Protein AF-A0AAD5CRM9-F1 (afdb_monomer_lite)

Secondary structure (DSSP, 8-state):
-----PPPHHHHHHHHHHHHHHHHHHHHHHHHHHHHHHGGG-S-HHHHHHHHHHHHHHHHHHHHHHHHTTTSS---HHHHHHHHHHHHHHHHHHHHHHHHHHT---

Sequence (106 aa):
MSKTKQITKWEAAVLKDCIEDIKDSMDEIKSTIKEISNIPKSKDKRFAISNAQTWTSAAITDENSCLDGFSDRKISPAIKQKIRNSIVNLARVSSNALYLINHLSV

InterPro domains:
  IPR006501 Pectinesterase inhibitor domain [PF04043] (8-100)
  IPR006501 Pectinesterase inhibitor domain [SM00856] (3-100)
  IPR006501 Pectinesterase inhibitor domain [TIGR01614] (5-104)
  IPR035513 Invertase/pectin methylesterase inhibitor domain superfamily [G3DSA:1.20.140.40] (1-105)
  IPR035513 Invertase/pectin methylesterase inhibitor domain superfamily [SSF101148] (6-104)
  IPR051955 Pectinesterase Inhibitor [PTHR31080] (5-100)

Foldseek 3Di:
DDPPDDQDPLNVVLVVLLVVLQVLLVVLCVLLVVLVVCLVVDPDNVVSLVSSLVSLVSSLVSLVVSLVSPVPDDDDPVSSVVSVVVSVVVSVVSVVSSVVSVPDDD

Structure (mmCIF, N/CA/C/O backbone):
data_AF-A0AAD5CRM9-F1
#
_entry.id   AF-A0AAD5CRM9-F1
#
loop_
_atom_site.group_PDB
_atom_site.id
_atom_site.type_symbol
_atom_site.label_atom_id
_atom_site.label_alt_id
_atom_site.label_comp_id
_atom_site.label_asym_id
_atom_site.label_entity_id
_atom_site.label_seq_id
_atom_site.pdbx_PDB_ins_code
_atom_site.Cartn_x
_atom_site.Cartn_y
_atom_site.Cartn_z
_atom_site.occupancy
_atom_site.B_iso_or_equiv
_atom_site.auth_seq_id
_atom_site.auth_comp_id
_atom_site.auth_asym_id
_atom_site.auth_atom_id
_atom_site.pdbx_PDB_model_num
ATOM 1 N N . MET A 1 1 ? -32.026 17.331 18.725 1.00 33.50 1 MET A N 1
ATOM 2 C CA . MET A 1 1 ? -30.589 17.677 18.796 1.00 33.50 1 MET A CA 1
ATOM 3 C C . MET A 1 1 ? -29.784 16.390 18.710 1.00 33.50 1 MET A C 1
ATOM 5 O O . MET A 1 1 ? -29.868 15.575 19.620 1.00 33.50 1 MET A O 1
ATOM 9 N N . SER A 1 2 ? -29.112 16.145 17.582 1.00 44.72 2 SER A N 1
ATOM 10 C CA . SER A 1 2 ? -28.302 14.935 17.399 1.00 44.72 2 SER A CA 1
ATOM 11 C C . SER A 1 2 ? -27.086 15.020 18.321 1.00 44.72 2 SER A C 1
ATOM 13 O O . SER A 1 2 ? -26.292 15.949 18.200 1.00 44.72 2 SER A O 1
ATOM 15 N N . LYS A 1 3 ? -26.976 14.107 19.292 1.00 48.91 3 LYS A N 1
ATOM 16 C CA . LYS A 1 3 ? -25.800 14.019 20.163 1.00 48.91 3 LYS A CA 1
ATOM 17 C C . LYS A 1 3 ? -24.612 13.605 19.298 1.00 48.91 3 LYS A C 1
ATOM 19 O O . LYS A 1 3 ? -24.583 1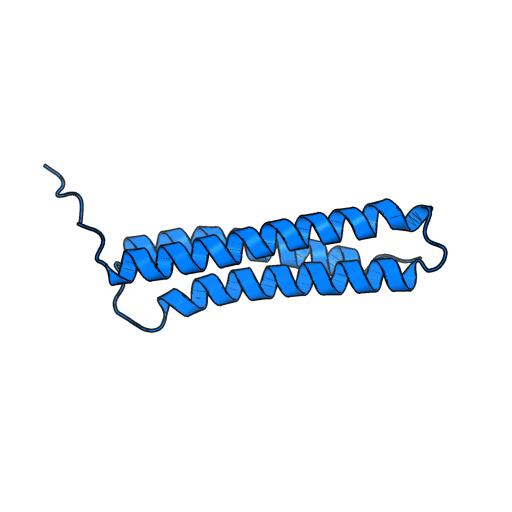2.476 18.809 1.00 48.91 3 LYS A O 1
ATOM 24 N N . THR A 1 4 ? -23.638 14.493 19.118 1.00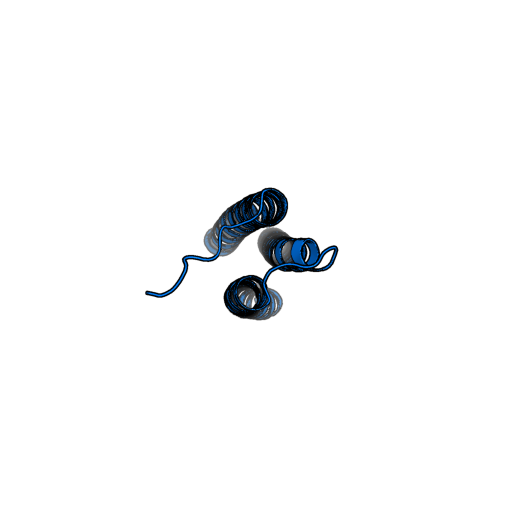 59.59 4 THR A N 1
ATOM 25 C CA . THR A 1 4 ? -22.338 14.139 18.542 1.00 59.59 4 THR A CA 1
ATOM 26 C C . THR A 1 4 ? -21.752 13.026 19.403 1.00 59.59 4 THR A C 1
ATOM 28 O O . THR A 1 4 ? -21.453 13.231 20.579 1.00 59.59 4 THR A O 1
ATOM 31 N N . LYS A 1 5 ? -21.692 11.809 18.860 1.00 65.12 5 LYS A N 1
ATOM 32 C CA . LYS A 1 5 ? -21.188 10.643 19.584 1.00 65.12 5 LYS A CA 1
ATOM 33 C C . LYS A 1 5 ? -19.700 10.883 19.840 1.00 65.12 5 LYS A C 1
ATOM 35 O O . LYS A 1 5 ? -18.937 11.040 18.891 1.00 65.12 5 LYS A O 1
ATOM 40 N N . GLN A 1 6 ? -19.323 10.999 21.107 1.00 75.94 6 GLN A N 1
ATOM 41 C CA . GLN A 1 6 ? -17.956 11.314 21.507 1.00 75.94 6 GLN A CA 1
ATOM 42 C C . GLN A 1 6 ? -17.044 10.143 21.114 1.00 75.94 6 GLN A C 1
ATOM 44 O O . GLN A 1 6 ? -17.316 9.006 21.496 1.00 75.94 6 GLN A O 1
ATOM 49 N N . ILE A 1 7 ? -16.012 10.418 20.310 1.00 83.19 7 ILE A N 1
ATOM 50 C CA . ILE A 1 7 ? -14.999 9.429 19.920 1.00 83.19 7 ILE A CA 1
ATOM 51 C C . ILE A 1 7 ? -14.239 9.014 21.182 1.00 83.19 7 ILE A C 1
ATOM 53 O O . ILE A 1 7 ? -13.797 9.863 21.959 1.00 83.19 7 ILE A O 1
ATOM 57 N N . THR A 1 8 ? -14.103 7.712 21.409 1.00 87.81 8 THR A N 1
ATOM 58 C CA . THR A 1 8 ? -13.335 7.190 22.547 1.00 87.81 8 THR A CA 1
ATOM 59 C C . THR A 1 8 ? -11.828 7.348 22.320 1.00 87.81 8 THR A C 1
ATOM 61 O O . THR A 1 8 ? -11.360 7.407 21.185 1.00 87.81 8 THR A O 1
ATOM 64 N N . LYS A 1 9 ? -11.026 7.338 23.396 1.00 89.62 9 LYS A N 1
ATOM 65 C CA . LYS A 1 9 ? -9.551 7.350 23.289 1.00 89.62 9 LYS A CA 1
ATOM 66 C C . LYS A 1 9 ? -9.021 6.206 22.411 1.00 89.62 9 LYS A C 1
ATOM 68 O O . LYS A 1 9 ? -8.054 6.394 21.686 1.00 89.62 9 LYS A O 1
ATOM 73 N N . TRP A 1 10 ? -9.665 5.039 22.473 1.00 86.25 10 TRP A N 1
ATOM 74 C CA . TRP A 1 10 ? -9.313 3.886 21.645 1.00 86.25 10 TRP A CA 1
ATOM 75 C C . TRP A 1 10 ? -9.644 4.112 20.168 1.00 86.25 10 TRP A C 1
ATOM 77 O O . TRP A 1 10 ? -8.787 3.912 19.320 1.00 86.25 10 TRP A O 1
ATOM 87 N N . GLU A 1 11 ? -10.856 4.582 19.858 1.00 87.81 11 GLU A N 1
ATOM 88 C CA . GLU A 1 11 ? -11.235 4.903 18.476 1.00 87.81 11 GLU A CA 1
ATOM 89 C C . GLU A 1 11 ? -10.314 5.966 17.868 1.00 87.81 11 GLU A C 1
ATOM 91 O O . GLU A 1 11 ? -9.965 5.861 16.699 1.00 87.81 11 GLU A O 1
ATOM 96 N N . ALA A 1 12 ? -9.887 6.956 18.658 1.00 90.31 12 ALA A N 1
ATOM 97 C CA . ALA A 1 12 ? -8.924 7.961 18.219 1.00 90.31 12 ALA A CA 1
ATOM 98 C C . ALA A 1 12 ? -7.528 7.374 17.946 1.00 90.31 12 ALA A C 1
ATOM 100 O O . ALA A 1 12 ? -6.886 7.799 16.991 1.00 90.31 12 ALA A O 1
ATOM 101 N N . ALA A 1 13 ? -7.068 6.4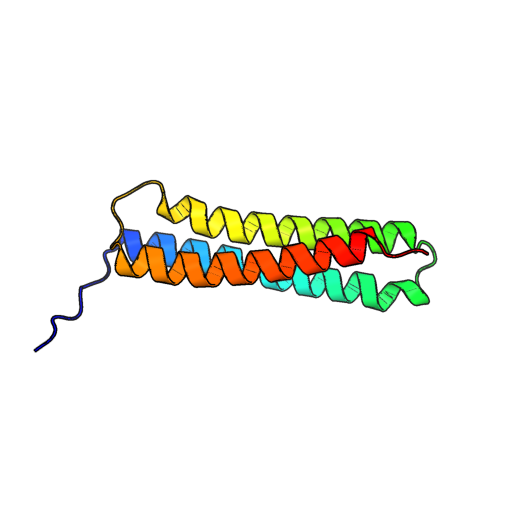13 18.755 1.00 91.44 13 ALA A N 1
ATOM 102 C CA . ALA A 1 13 ? -5.785 5.741 18.547 1.00 91.44 13 ALA A CA 1
ATOM 103 C C . ALA A 1 13 ? -5.793 4.907 17.258 1.00 91.44 13 ALA A C 1
ATOM 105 O O . ALA A 1 13 ? -4.985 5.162 16.380 1.00 91.44 13 ALA A O 1
ATOM 106 N N . VAL A 1 14 ? -6.789 4.034 17.076 1.00 91.25 14 VAL A N 1
ATOM 107 C CA . VAL A 1 14 ? -6.907 3.215 15.855 1.00 91.25 14 VAL A CA 1
ATOM 108 C C . VAL A 1 14 ? -7.075 4.085 14.601 1.00 91.25 14 VAL A C 1
ATOM 110 O O . VAL A 1 14 ? -6.527 3.786 13.546 1.00 91.25 14 VAL A O 1
ATOM 113 N N . LEU A 1 15 ? -7.810 5.200 14.702 1.00 92.44 15 LEU A N 1
ATOM 114 C CA . LEU A 1 15 ? -7.895 6.183 13.617 1.00 92.44 15 LEU A CA 1
ATOM 115 C C . LEU A 1 15 ? -6.540 6.810 13.286 1.00 92.44 15 LEU A C 1
ATOM 117 O O . LEU A 1 15 ? -6.267 7.054 12.115 1.00 92.44 15 LEU A O 1
ATOM 121 N N . LYS A 1 16 ? -5.724 7.111 14.300 1.00 94.75 16 LYS A N 1
ATOM 122 C CA . LYS A 1 16 ? -4.386 7.673 14.114 1.00 94.75 16 LYS A CA 1
ATOM 123 C C . LYS A 1 16 ? -3.470 6.668 13.420 1.00 94.75 16 LYS A C 1
ATOM 125 O O . LYS A 1 16 ? -2.831 7.060 12.453 1.00 94.75 16 LYS A O 1
ATOM 130 N N . ASP A 1 17 ? -3.472 5.420 13.875 1.00 95.25 17 ASP A N 1
ATOM 131 C CA . ASP A 1 17 ? -2.651 4.347 13.309 1.00 95.25 17 ASP A CA 1
ATOM 132 C C . ASP A 1 17 ? -3.039 4.103 11.842 1.00 95.25 17 ASP A C 1
ATOM 134 O O . ASP A 1 17 ? -2.196 4.188 10.960 1.00 95.25 17 ASP A O 1
ATOM 138 N N . CYS A 1 18 ? -4.341 4.012 11.541 1.00 96.12 18 CYS A N 1
ATOM 139 C CA . CYS A 1 18 ? -4.800 3.926 10.153 1.00 96.12 18 CYS A CA 1
ATOM 140 C C . CYS A 1 18 ? -4.372 5.138 9.302 1.00 96.12 18 CYS A C 1
ATOM 142 O O . CYS A 1 18 ? -4.047 4.993 8.131 1.00 96.12 18 CYS A O 1
ATOM 144 N N . ILE A 1 19 ? -4.374 6.361 9.846 1.00 96.94 19 ILE A N 1
ATOM 145 C CA . ILE A 1 19 ? -3.885 7.535 9.100 1.00 96.94 19 ILE A CA 1
ATOM 146 C C . ILE A 1 19 ? -2.383 7.422 8.803 1.00 96.94 19 ILE A C 1
ATOM 148 O O . ILE A 1 19 ? -1.943 7.961 7.788 1.00 96.94 19 ILE A O 1
ATOM 152 N N . GLU A 1 20 ? -1.605 6.793 9.681 1.00 98.31 20 GLU A N 1
ATOM 153 C CA . GLU A 1 20 ? -0.181 6.524 9.458 1.00 98.31 20 GLU A CA 1
ATOM 154 C C . GLU A 1 20 ? -0.009 5.482 8.344 1.00 98.31 20 GLU A C 1
ATOM 156 O O . GLU A 1 20 ? 0.615 5.820 7.342 1.00 98.31 20 GLU A O 1
ATOM 161 N N . ASP A 1 21 ? -0.713 4.346 8.406 1.00 98.31 21 ASP A N 1
ATOM 162 C CA . ASP A 1 21 ? -0.699 3.326 7.341 1.00 98.31 21 ASP A CA 1
ATOM 163 C C . ASP A 1 21 ? -1.066 3.916 5.962 1.00 98.31 21 ASP A C 1
ATOM 165 O O . ASP A 1 21 ? -0.432 3.652 4.944 1.00 98.31 21 ASP A O 1
ATOM 169 N N . ILE A 1 22 ? -2.080 4.788 5.896 1.00 98.06 22 ILE A N 1
ATOM 170 C CA . ILE A 1 22 ? -2.481 5.402 4.619 1.00 98.06 22 ILE A CA 1
ATOM 171 C C . ILE A 1 22 ? -1.462 6.429 4.111 1.00 98.06 22 ILE A C 1
ATOM 173 O O . ILE A 1 22 ? -1.363 6.638 2.900 1.00 98.06 22 ILE A O 1
ATOM 177 N N . LYS A 1 23 ? -0.689 7.077 4.989 1.00 98.50 23 LYS A N 1
ATOM 178 C CA . LYS A 1 23 ? 0.417 7.938 4.540 1.00 98.50 23 LYS A CA 1
ATOM 179 C C . LYS A 1 23 ? 1.547 7.112 3.942 1.00 98.50 23 LYS A C 1
ATOM 181 O O . LYS A 1 23 ? 2.066 7.519 2.902 1.00 98.50 23 LYS A O 1
ATOM 186 N N . ASP A 1 24 ? 1.866 5.981 4.556 1.00 98.62 24 ASP A N 1
ATOM 187 C CA . ASP A 1 24 ? 2.902 5.074 4.069 1.00 98.62 24 ASP A CA 1
ATOM 188 C C . ASP A 1 24 ? 2.489 4.491 2.706 1.00 98.62 24 ASP A C 1
ATOM 190 O O . ASP A 1 24 ? 3.193 4.711 1.716 1.00 98.62 24 ASP A O 1
ATOM 194 N N . SER A 1 25 ? 1.252 3.989 2.582 1.00 98.62 25 SER A N 1
ATOM 195 C CA . SER A 1 25 ? 0.653 3.592 1.295 1.00 98.62 25 SER A CA 1
ATOM 196 C C . SER A 1 25 ? 0.755 4.694 0.226 1.00 98.62 25 SER A C 1
ATOM 198 O O . SER A 1 25 ? 1.148 4.447 -0.919 1.00 98.62 25 SER A O 1
ATOM 200 N N . MET A 1 26 ? 0.476 5.958 0.572 1.00 98.38 26 MET A N 1
ATOM 201 C CA . MET A 1 26 ? 0.630 7.073 -0.373 1.00 98.38 26 MET A CA 1
ATOM 202 C C . MET A 1 26 ? 2.080 7.279 -0.837 1.00 98.38 26 MET A C 1
ATOM 204 O O . MET A 1 26 ? 2.303 7.619 -2.005 1.00 98.38 26 MET A O 1
ATOM 208 N N . ASP A 1 27 ? 3.061 7.132 0.048 1.00 98.75 27 ASP A N 1
ATOM 209 C CA . ASP A 1 27 ? 4.480 7.291 -0.283 1.00 98.75 27 ASP A CA 1
ATOM 210 C C . ASP A 1 27 ? 5.015 6.116 -1.117 1.00 98.75 27 ASP A C 1
ATOM 212 O O . ASP A 1 27 ? 5.816 6.305 -2.045 1.00 98.75 27 ASP A O 1
ATOM 216 N N . GLU A 1 28 ? 4.488 4.920 -0.898 1.00 98.81 28 GLU A N 1
ATOM 217 C CA . GLU A 1 28 ? 4.773 3.732 -1.699 1.00 98.81 28 GLU A CA 1
ATOM 218 C C . GLU A 1 28 ? 4.148 3.819 -3.096 1.00 98.81 28 GLU A C 1
ATOM 220 O O . GLU A 1 28 ? 4.801 3.517 -4.101 1.00 98.81 28 GLU A O 1
ATOM 225 N N . ILE A 1 29 ? 2.932 4.356 -3.223 1.00 98.62 29 ILE A N 1
ATOM 226 C CA . ILE A 1 29 ? 2.342 4.657 -4.536 1.00 98.62 29 ILE A CA 1
ATOM 227 C C . ILE A 1 29 ? 3.160 5.726 -5.280 1.00 98.62 29 ILE A C 1
ATOM 229 O O . ILE A 1 29 ? 3.395 5.593 -6.485 1.00 98.62 29 ILE A O 1
ATOM 233 N N . LYS A 1 30 ? 3.677 6.761 -4.602 1.00 98.62 30 LYS A N 1
ATOM 234 C CA . LYS A 1 30 ? 4.604 7.723 -5.243 1.00 98.62 30 LYS A CA 1
ATOM 235 C C . LYS A 1 30 ? 5.879 7.035 -5.731 1.00 98.62 30 LYS A C 1
ATOM 237 O O . LYS A 1 30 ? 6.355 7.337 -6.829 1.00 98.62 30 LYS A O 1
ATOM 242 N N . SER A 1 31 ? 6.416 6.106 -4.944 1.00 98.69 31 SER A N 1
ATOM 243 C CA . SER A 1 31 ? 7.590 5.310 -5.318 1.00 98.69 31 SER A CA 1
ATOM 244 C C . SER A 1 31 ? 7.294 4.421 -6.527 1.00 98.69 31 SER A C 1
ATOM 246 O O . SER A 1 31 ? 8.054 4.438 -7.493 1.00 98.69 31 SER A O 1
ATOM 248 N N . THR A 1 32 ? 6.130 3.770 -6.559 1.00 98.44 32 THR A N 1
ATOM 249 C CA . THR A 1 32 ? 5.619 3.024 -7.721 1.00 98.44 32 THR A CA 1
ATOM 250 C C . THR A 1 32 ? 5.606 3.886 -8.985 1.00 98.44 32 THR A C 1
ATOM 252 O O . THR A 1 32 ? 6.153 3.494 -10.018 1.00 98.44 32 THR A O 1
ATOM 255 N N . ILE A 1 33 ? 5.027 5.091 -8.914 1.00 98.19 33 ILE A N 1
ATOM 256 C CA . ILE A 1 33 ? 4.957 6.018 -10.057 1.00 98.19 33 ILE A CA 1
ATOM 257 C C . ILE A 1 33 ? 6.361 6.404 -10.533 1.00 98.19 33 ILE A C 1
ATOM 259 O O . ILE A 1 33 ? 6.607 6.478 -11.742 1.00 98.19 33 ILE A O 1
ATOM 263 N N . LYS A 1 34 ? 7.293 6.639 -9.602 1.00 98.06 34 LYS A N 1
ATOM 264 C CA . LYS A 1 34 ? 8.688 6.964 -9.918 1.00 98.06 34 LYS A CA 1
ATOM 265 C C . LYS A 1 34 ? 9.381 5.816 -10.655 1.00 98.06 34 LYS A C 1
ATOM 267 O O . LYS A 1 34 ? 10.035 6.074 -11.665 1.00 98.06 34 LYS A O 1
ATOM 272 N N . GLU A 1 35 ? 9.221 4.577 -10.194 1.00 97.50 35 GLU A N 1
ATOM 273 C CA . GLU A 1 35 ? 9.782 3.391 -10.856 1.00 97.50 35 GLU A CA 1
ATOM 274 C C . GLU A 1 35 ? 9.234 3.241 -12.283 1.00 97.50 35 GLU A C 1
ATOM 276 O O . GLU A 1 35 ? 10.014 3.170 -13.235 1.00 97.50 35 GLU A O 1
ATOM 281 N N . ILE A 1 36 ? 7.907 3.319 -12.458 1.00 96.38 36 ILE A N 1
ATOM 282 C CA . ILE A 1 36 ? 7.252 3.217 -13.776 1.00 96.38 36 ILE A CA 1
ATOM 283 C C . ILE A 1 36 ? 7.727 4.325 -14.723 1.00 96.38 36 ILE A C 1
ATOM 285 O O . ILE A 1 36 ? 8.081 4.063 -15.874 1.00 96.38 36 ILE A O 1
ATOM 289 N N . SER A 1 37 ? 7.789 5.568 -14.241 1.00 96.00 37 SER A N 1
ATOM 290 C CA . SER A 1 37 ? 8.213 6.725 -15.045 1.00 96.00 37 SER A CA 1
ATOM 291 C C . SER A 1 37 ? 9.673 6.629 -15.499 1.00 96.00 37 SER A C 1
ATOM 293 O O . SER A 1 37 ? 10.051 7.213 -16.517 1.00 96.00 37 SER A O 1
ATOM 295 N N . ASN A 1 38 ? 10.500 5.885 -14.761 1.00 94.31 38 ASN A N 1
ATOM 296 C CA . ASN A 1 38 ? 11.909 5.681 -15.075 1.00 94.31 38 ASN A CA 1
ATOM 297 C C . ASN A 1 38 ? 12.161 4.503 -16.029 1.00 94.31 38 ASN A C 1
ATOM 299 O O . ASN A 1 38 ? 13.259 4.428 -16.584 1.00 94.31 38 ASN A O 1
ATOM 303 N N . ILE A 1 39 ? 11.173 3.634 -16.291 1.00 94.88 39 ILE A N 1
ATOM 304 C CA . ILE A 1 39 ? 11.318 2.462 -17.179 1.00 94.88 39 ILE A CA 1
ATOM 305 C C . ILE A 1 39 ? 11.961 2.811 -18.537 1.00 94.88 39 ILE A C 1
ATOM 307 O O . ILE A 1 39 ? 12.910 2.125 -18.919 1.00 94.88 39 ILE A O 1
ATOM 311 N N . PRO A 1 40 ? 11.552 3.869 -19.273 1.00 94.38 40 PRO A N 1
ATOM 312 C CA . PRO A 1 40 ? 12.144 4.176 -20.580 1.00 94.38 40 PRO A CA 1
ATOM 313 C C . PRO A 1 40 ? 13.641 4.512 -20.531 1.00 94.38 40 PRO A C 1
ATOM 315 O O . PRO A 1 40 ? 14.336 4.355 -21.532 1.00 94.38 40 PRO A O 1
ATOM 318 N N . LYS A 1 41 ? 14.134 4.982 -19.377 1.00 94.25 41 LYS A N 1
ATOM 319 C CA . LYS A 1 41 ? 15.529 5.393 -19.153 1.00 94.25 41 LYS A CA 1
ATOM 320 C C . LYS A 1 41 ? 16.341 4.341 -18.390 1.00 94.25 41 LYS A C 1
ATOM 322 O O . LYS A 1 41 ? 17.561 4.476 -18.294 1.00 94.25 41 LYS A O 1
ATOM 327 N N . SER A 1 42 ? 15.687 3.330 -17.817 1.00 93.81 42 SER A N 1
ATOM 328 C CA . SER A 1 42 ? 16.346 2.323 -16.990 1.00 93.81 42 SER A CA 1
ATOM 329 C C . SER A 1 42 ? 17.195 1.379 -17.838 1.00 93.81 42 SER A C 1
ATOM 331 O O . SER A 1 42 ? 16.739 0.857 -18.857 1.00 93.81 42 SER A O 1
ATOM 333 N N . LYS A 1 43 ? 18.422 1.112 -17.376 1.00 94.25 43 LYS A N 1
ATOM 334 C CA . LYS A 1 43 ? 19.284 0.060 -17.939 1.00 94.25 43 LYS A CA 1
ATOM 335 C C . LYS A 1 43 ? 18.723 -1.336 -17.661 1.00 94.25 43 LYS A C 1
ATOM 337 O O . LYS A 1 43 ? 18.915 -2.233 -18.474 1.00 94.25 43 LYS A O 1
ATOM 342 N N . ASP A 1 44 ? 18.018 -1.495 -16.542 1.00 95.88 44 ASP A N 1
ATOM 343 C CA . ASP A 1 44 ? 17.319 -2.722 -16.170 1.00 95.88 44 ASP A CA 1
ATOM 344 C C . ASP A 1 44 ? 15.831 -2.423 -15.955 1.00 95.88 44 ASP A C 1
ATOM 346 O O . ASP A 1 44 ? 15.388 -1.971 -14.893 1.00 95.88 44 ASP A O 1
ATOM 350 N N . LYS A 1 45 ? 15.045 -2.616 -17.016 1.00 96.44 45 LYS A N 1
ATOM 351 C CA . LYS A 1 45 ? 13.599 -2.369 -16.996 1.00 96.44 45 LYS A CA 1
ATOM 352 C C . LYS A 1 45 ? 12.853 -3.386 -16.139 1.00 96.44 45 LYS A C 1
ATOM 354 O O . LYS A 1 45 ? 11.866 -3.026 -15.506 1.00 96.44 45 LYS A O 1
ATOM 359 N N . ARG A 1 46 ? 13.326 -4.638 -16.103 1.00 95.75 46 ARG A N 1
ATOM 360 C CA . ARG A 1 46 ? 12.709 -5.695 -15.294 1.00 95.75 46 ARG A CA 1
ATOM 361 C C . ARG A 1 46 ? 12.864 -5.390 -13.814 1.00 95.75 46 ARG A C 1
ATOM 363 O O . ARG A 1 46 ? 11.900 -5.536 -13.073 1.00 95.75 46 ARG A O 1
ATOM 370 N N . PHE A 1 47 ? 14.028 -4.891 -13.404 1.00 95.75 47 PHE A N 1
ATOM 371 C CA . PHE A 1 47 ? 14.235 -4.457 -12.027 1.00 95.75 47 PHE A CA 1
ATOM 372 C C . PHE A 1 47 ? 13.350 -3.259 -11.648 1.00 95.75 47 PHE A C 1
ATOM 374 O O . PHE A 1 47 ? 12.736 -3.273 -10.586 1.00 95.75 47 PHE A O 1
ATOM 381 N N . ALA A 1 48 ? 13.192 -2.270 -12.537 1.00 96.75 48 ALA A N 1
ATOM 382 C CA . ALA A 1 48 ? 12.271 -1.150 -12.304 1.00 96.75 48 ALA A CA 1
ATOM 383 C C . ALA A 1 48 ? 10.807 -1.615 -12.150 1.00 96.75 48 ALA A C 1
ATOM 385 O O . ALA A 1 48 ? 10.110 -1.179 -11.236 1.00 96.75 48 ALA A O 1
ATOM 386 N N . ILE A 1 49 ? 10.342 -2.550 -12.991 1.00 97.50 49 ILE A N 1
ATOM 387 C CA . ILE A 1 49 ? 9.011 -3.164 -12.827 1.00 97.50 49 ILE A CA 1
ATOM 388 C C . ILE A 1 49 ? 8.919 -3.917 -11.500 1.00 97.50 49 ILE A C 1
ATOM 390 O O . ILE A 1 49 ? 7.935 -3.748 -10.787 1.00 97.50 49 ILE A O 1
ATOM 394 N N . SER A 1 50 ? 9.943 -4.695 -11.137 1.00 97.88 50 SER A N 1
ATOM 395 C CA . SER A 1 50 ? 9.971 -5.425 -9.866 1.00 97.88 50 SER A CA 1
ATOM 396 C C . SER A 1 50 ? 9.852 -4.488 -8.664 1.00 97.88 50 SER A C 1
ATOM 398 O O . SER A 1 50 ? 9.108 -4.793 -7.737 1.00 97.88 50 SER A O 1
ATOM 400 N N . ASN A 1 51 ? 10.521 -3.333 -8.680 1.00 98.12 51 ASN A N 1
ATOM 401 C CA . ASN A 1 51 ? 10.369 -2.336 -7.620 1.00 98.12 51 ASN A CA 1
ATOM 402 C C . ASN A 1 51 ? 8.951 -1.752 -7.597 1.00 98.12 51 ASN A C 1
ATOM 404 O O . ASN A 1 51 ? 8.368 -1.624 -6.525 1.00 98.12 51 ASN A O 1
ATOM 408 N N . ALA A 1 52 ? 8.367 -1.441 -8.760 1.00 98.38 52 ALA A N 1
ATOM 409 C CA . ALA A 1 52 ? 6.986 -0.960 -8.841 1.00 98.38 52 ALA A CA 1
ATOM 410 C C . ALA A 1 52 ? 5.980 -1.981 -8.269 1.00 98.38 52 ALA A C 1
ATOM 412 O O . ALA A 1 52 ? 5.057 -1.596 -7.551 1.00 98.38 52 ALA A O 1
ATOM 413 N N . GLN A 1 53 ? 6.180 -3.277 -8.537 1.00 98.56 53 GLN A N 1
ATOM 414 C CA . GLN A 1 53 ? 5.381 -4.365 -7.959 1.00 98.56 53 GLN A CA 1
ATOM 415 C C . GLN A 1 53 ? 5.511 -4.410 -6.436 1.00 98.56 53 GLN A C 1
ATOM 417 O O . GLN A 1 53 ? 4.495 -4.488 -5.744 1.00 98.56 53 GLN A O 1
ATOM 422 N N . THR A 1 54 ? 6.741 -4.333 -5.920 1.00 98.69 54 THR A N 1
ATOM 423 C CA . THR A 1 54 ? 7.018 -4.327 -4.477 1.00 98.69 54 THR A CA 1
ATOM 424 C C . THR A 1 54 ? 6.315 -3.164 -3.792 1.00 98.69 54 THR A C 1
ATOM 426 O O . THR A 1 54 ? 5.541 -3.392 -2.869 1.00 98.69 54 THR A O 1
ATOM 429 N N . TRP A 1 55 ? 6.510 -1.939 -4.283 1.00 98.81 55 TRP A N 1
ATOM 430 C CA . TRP A 1 55 ? 5.900 -0.752 -3.685 1.00 98.81 55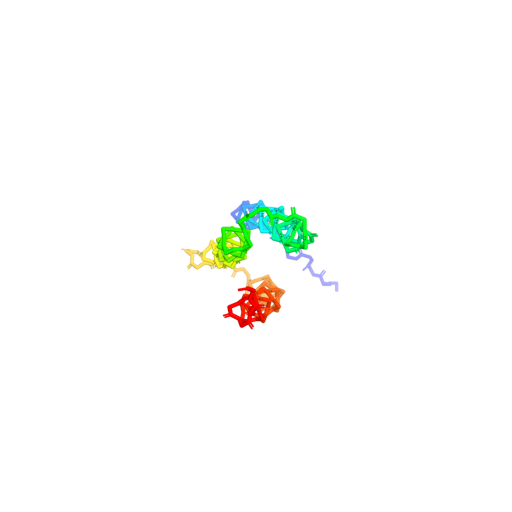 TRP A CA 1
ATOM 431 C C . TRP A 1 55 ? 4.372 -0.779 -3.751 1.00 98.81 55 TRP A C 1
ATOM 433 O O . TRP A 1 55 ? 3.712 -0.458 -2.772 1.00 98.81 55 TRP A O 1
ATOM 443 N N . THR A 1 56 ? 3.782 -1.229 -4.862 1.00 98.81 56 THR A N 1
ATOM 444 C CA . THR A 1 56 ? 2.312 -1.333 -4.943 1.00 98.81 56 THR A CA 1
ATOM 445 C C . THR A 1 56 ? 1.767 -2.417 -4.008 1.00 98.81 56 THR A C 1
ATOM 447 O O . THR A 1 56 ? 0.684 -2.264 -3.451 1.00 98.81 56 THR A O 1
ATOM 450 N N . SER A 1 57 ? 2.499 -3.520 -3.827 1.00 98.75 57 SER A N 1
ATOM 451 C CA . SER A 1 57 ? 2.097 -4.601 -2.913 1.00 98.75 57 SER A CA 1
ATOM 452 C C . SER A 1 57 ? 2.215 -4.184 -1.447 1.00 98.75 57 SER A C 1
ATOM 454 O O . SER A 1 57 ? 1.380 -4.581 -0.632 1.00 98.75 57 SER A O 1
ATOM 456 N N . ALA A 1 58 ? 3.221 -3.372 -1.120 1.00 98.81 58 ALA A N 1
ATOM 457 C CA . ALA A 1 58 ? 3.360 -2.763 0.195 1.00 98.81 58 ALA A CA 1
ATOM 458 C C . ALA A 1 58 ? 2.186 -1.806 0.476 1.00 98.81 58 ALA A C 1
ATOM 460 O O . ALA A 1 58 ? 1.505 -1.987 1.482 1.00 98.81 58 ALA A O 1
ATOM 461 N N . ALA A 1 59 ? 1.788 -0.986 -0.509 1.00 98.81 59 ALA A N 1
ATOM 462 C CA . ALA A 1 59 ? 0.681 -0.043 -0.328 1.00 98.81 59 ALA A CA 1
ATOM 463 C C . ALA A 1 59 ? -0.639 -0.757 -0.008 1.00 98.81 59 ALA A C 1
ATOM 465 O O . ALA A 1 59 ? -1.403 -0.328 0.856 1.00 98.81 59 ALA A O 1
ATOM 466 N N . ILE A 1 60 ? -0.881 -1.893 -0.671 1.00 98.69 60 ILE A N 1
ATOM 467 C CA . ILE A 1 60 ? -2.028 -2.771 -0.397 1.00 98.69 60 ILE A CA 1
ATOM 468 C C . ILE A 1 60 ? -1.933 -3.400 1.000 1.00 98.69 60 ILE A C 1
ATOM 470 O O . ILE A 1 60 ? -2.954 -3.638 1.647 1.00 98.69 60 ILE A O 1
ATOM 474 N N . THR A 1 61 ? -0.725 -3.708 1.469 1.00 98.62 61 THR A N 1
ATOM 475 C CA . THR A 1 61 ? -0.509 -4.260 2.811 1.00 98.62 61 THR A CA 1
ATOM 476 C C . THR A 1 61 ? -0.881 -3.230 3.870 1.00 98.62 61 THR A C 1
ATOM 478 O O . THR A 1 61 ? -1.685 -3.555 4.739 1.00 98.62 61 THR A O 1
ATOM 481 N N . ASP A 1 62 ? -0.412 -1.990 3.747 1.00 98.62 62 ASP A N 1
ATOM 482 C CA . ASP A 1 62 ? -0.725 -0.908 4.688 1.00 98.62 62 ASP A CA 1
ATOM 483 C C . ASP A 1 62 ? -2.220 -0.564 4.704 1.00 98.62 62 ASP A C 1
ATOM 485 O O . ASP A 1 62 ? -2.840 -0.419 5.760 1.00 98.62 62 ASP A O 1
ATOM 489 N N . GLU A 1 63 ? -2.861 -0.534 3.535 1.00 98.31 63 GLU A N 1
ATOM 490 C CA . GLU A 1 63 ? -4.314 -0.381 3.439 1.00 98.31 63 GLU A CA 1
ATOM 491 C C . GLU A 1 63 ? -5.054 -1.485 4.220 1.00 98.31 63 GLU A C 1
ATOM 493 O O . GLU A 1 63 ? -6.005 -1.205 4.954 1.00 98.31 63 GLU A O 1
ATOM 498 N N . ASN A 1 64 ? -4.621 -2.744 4.113 1.00 96.81 64 ASN A N 1
ATOM 499 C CA . ASN A 1 64 ? -5.225 -3.838 4.875 1.00 96.81 64 ASN A CA 1
ATOM 500 C C . ASN A 1 64 ? -4.897 -3.755 6.376 1.00 96.81 64 ASN A C 1
ATOM 502 O O . ASN A 1 64 ? -5.801 -3.961 7.189 1.00 96.81 64 ASN A O 1
ATOM 506 N N . SER A 1 65 ? -3.675 -3.365 6.748 1.00 96.25 65 SER A N 1
ATOM 507 C CA . SER A 1 65 ? -3.269 -3.123 8.141 1.00 96.25 65 SER A CA 1
ATOM 508 C C . SER A 1 65 ? -4.159 -2.078 8.818 1.00 96.25 65 SER A C 1
ATOM 510 O O . SER A 1 65 ? -4.653 -2.324 9.925 1.00 96.25 65 SER A O 1
ATOM 512 N N . CYS A 1 66 ? -4.496 -0.986 8.112 1.00 96.06 66 CYS A N 1
ATOM 513 C CA . CYS A 1 66 ? -5.450 -0.002 8.623 1.00 96.06 66 CYS A CA 1
ATOM 514 C C . CYS A 1 66 ? -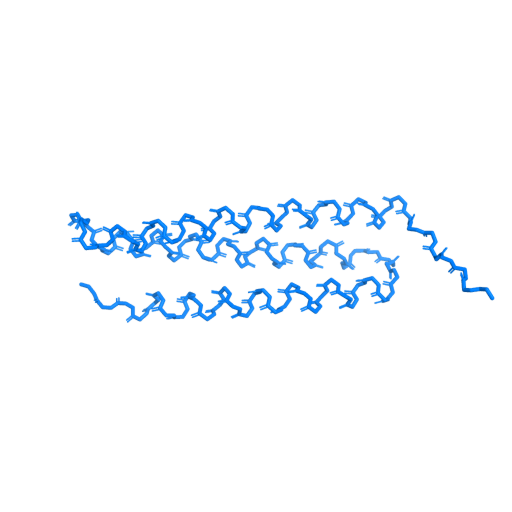6.782 -0.674 8.988 1.00 96.06 66 CYS A C 1
ATOM 516 O O . CYS A 1 66 ? -7.354 -0.366 10.032 1.00 96.06 66 CYS A O 1
ATOM 518 N N . LEU A 1 67 ? -7.306 -1.586 8.157 1.00 94.06 67 LEU A N 1
ATOM 519 C CA . LEU A 1 67 ? -8.577 -2.273 8.427 1.00 94.06 67 LEU A CA 1
ATOM 520 C C . LEU A 1 67 ? -8.492 -3.234 9.612 1.00 94.06 67 LEU A C 1
ATOM 522 O O . LEU A 1 67 ? -9.452 -3.321 10.392 1.00 94.06 67 LEU A O 1
ATOM 526 N N . ASP A 1 68 ? -7.369 -3.931 9.746 1.00 91.25 68 ASP A N 1
ATOM 527 C CA . ASP A 1 68 ? -7.137 -4.911 10.803 1.00 91.25 68 ASP A CA 1
ATOM 528 C C . ASP A 1 68 ? -7.125 -4.256 12.188 1.00 91.25 68 ASP A C 1
ATOM 530 O O . ASP A 1 68 ? -7.734 -4.796 13.119 1.00 91.25 68 ASP A O 1
ATOM 534 N N . GLY A 1 69 ? -6.622 -3.021 12.305 1.00 87.00 69 GLY A N 1
ATOM 535 C CA . GLY A 1 69 ? -6.693 -2.234 13.545 1.00 87.00 69 GLY A CA 1
ATOM 536 C C . GLY A 1 69 ? -8.120 -2.025 14.087 1.00 87.00 69 GLY A C 1
ATOM 537 O O . GLY A 1 69 ? -8.327 -1.841 15.291 1.00 87.00 69 GLY A O 1
ATOM 538 N N . PHE A 1 70 ? -9.153 -2.117 13.235 1.00 87.69 70 PHE A N 1
ATOM 539 C CA . PHE A 1 70 ? -10.565 -2.001 13.639 1.00 87.69 70 PHE A CA 1
ATOM 540 C C . PHE A 1 70 ? -11.227 -3.341 14.006 1.00 87.69 70 PHE A C 1
ATOM 542 O O . PHE A 1 70 ? -12.447 -3.380 14.250 1.00 87.69 70 PHE A O 1
ATOM 549 N N . SER A 1 71 ? -10.486 -4.451 14.014 1.00 82.94 71 SER A N 1
ATOM 550 C CA . SER A 1 71 ? -11.017 -5.793 14.295 1.00 82.94 71 SER A CA 1
ATOM 551 C C . SER A 1 71 ? -10.945 -6.189 15.774 1.00 82.94 71 SER A C 1
ATOM 553 O O . SER A 1 71 ? -11.791 -6.961 16.224 1.00 82.94 71 SER A O 1
ATOM 555 N N . ASP A 1 72 ? -10.049 -5.582 16.555 1.00 75.00 72 ASP A N 1
ATOM 556 C CA . ASP A 1 72 ? -9.714 -6.048 17.912 1.00 75.00 72 ASP A CA 1
ATOM 557 C C . ASP A 1 72 ? -10.693 -5.632 19.020 1.00 75.00 72 ASP A C 1
ATOM 559 O O . ASP A 1 72 ? -10.748 -6.258 20.082 1.00 75.00 72 ASP A O 1
ATOM 563 N N . ARG A 1 73 ? -11.474 -4.557 18.832 1.00 76.31 73 ARG A N 1
ATOM 564 C CA . ARG A 1 73 ? -12.404 -4.044 19.861 1.00 76.31 73 ARG A CA 1
ATOM 565 C C . ARG A 1 73 ? -13.696 -3.480 19.278 1.00 76.31 73 ARG A C 1
ATOM 567 O O . ARG A 1 73 ? -13.799 -3.161 18.096 1.00 76.31 73 ARG A O 1
ATOM 574 N N . LYS A 1 74 ? -14.698 -3.296 20.149 1.00 79.69 74 LYS A N 1
ATOM 575 C CA . LYS A 1 74 ? -15.968 -2.634 19.810 1.00 79.69 74 LYS A CA 1
ATOM 576 C C . LYS A 1 74 ? -15.737 -1.159 19.463 1.00 79.69 74 LYS A C 1
ATOM 578 O O . LYS A 1 74 ? -15.702 -0.307 20.344 1.00 79.69 74 LYS A O 1
ATOM 583 N N . ILE A 1 75 ? -15.633 -0.881 18.170 1.00 84.69 75 ILE A N 1
ATOM 584 C CA . ILE A 1 75 ? -15.673 0.459 17.579 1.00 84.69 75 ILE A CA 1
ATOM 585 C C . ILE A 1 75 ? -17.098 0.748 17.104 1.00 84.69 75 ILE A C 1
ATOM 587 O O . ILE A 1 75 ? -17.845 -0.168 16.746 1.00 84.69 75 ILE A O 1
ATOM 591 N N . SER A 1 76 ? -17.499 2.020 17.106 1.00 86.69 76 SER A N 1
ATOM 592 C CA . SER A 1 76 ? -18.779 2.449 16.544 1.00 86.69 76 SER A CA 1
ATOM 593 C C . SER A 1 76 ? -18.992 1.870 15.131 1.00 86.69 76 SER A C 1
ATOM 595 O O . SER A 1 76 ? -18.180 2.144 14.241 1.00 86.69 76 SER A O 1
ATOM 597 N N . PRO A 1 77 ? -20.096 1.136 14.870 1.00 87.81 77 PRO A N 1
ATOM 598 C CA . PRO A 1 77 ? -20.355 0.534 13.557 1.00 87.81 77 PRO A CA 1
ATOM 599 C C . PRO A 1 77 ? -20.334 1.551 12.412 1.00 87.81 77 PRO A C 1
ATOM 601 O O . PRO A 1 77 ? -19.849 1.259 11.325 1.00 87.81 77 PRO A O 1
ATOM 604 N N . ALA A 1 78 ? -20.796 2.776 12.678 1.00 87.94 78 ALA A N 1
ATOM 605 C CA . ALA A 1 78 ? -20.784 3.860 11.702 1.00 87.94 78 ALA A CA 1
ATOM 606 C C . ALA A 1 78 ? -19.360 4.327 11.344 1.00 87.94 78 ALA A C 1
ATOM 608 O O . ALA A 1 78 ? -19.105 4.653 10.187 1.00 87.94 78 ALA A O 1
ATOM 609 N N . ILE A 1 79 ? -18.438 4.354 12.315 1.00 86.62 79 ILE A N 1
ATOM 610 C CA . ILE A 1 79 ? -17.028 4.710 12.080 1.00 86.62 79 ILE A CA 1
ATOM 611 C C . ILE A 1 79 ? -16.356 3.583 11.293 1.00 86.62 79 ILE A C 1
ATOM 613 O O . ILE A 1 79 ? -15.798 3.835 10.227 1.00 86.62 79 ILE A O 1
ATOM 617 N N . LYS A 1 80 ? -16.511 2.335 11.757 1.00 89.75 80 LYS A N 1
ATOM 618 C CA . LYS A 1 80 ? -15.955 1.149 11.093 1.00 89.75 80 LYS A CA 1
ATOM 619 C C . LYS A 1 80 ? -16.411 1.037 9.636 1.00 89.75 80 LYS A C 1
ATOM 621 O O . LYS A 1 80 ? -15.587 0.806 8.760 1.00 89.75 80 LYS A O 1
ATOM 626 N N . GLN A 1 81 ? -17.699 1.254 9.355 1.00 91.50 81 GLN A N 1
ATOM 627 C CA . GLN A 1 81 ? -18.224 1.174 7.990 1.00 91.50 81 GLN A CA 1
ATOM 628 C C . GLN A 1 81 ? -17.666 2.270 7.077 1.00 91.50 81 GLN A C 1
ATOM 630 O O . GLN A 1 81 ? -17.329 1.989 5.928 1.00 91.50 81 GLN A O 1
ATOM 635 N N . LYS A 1 82 ? -17.566 3.514 7.567 1.00 91.50 82 LYS A N 1
ATOM 636 C CA . LYS A 1 82 ? -17.020 4.622 6.772 1.00 91.50 82 LYS A CA 1
ATOM 637 C C . LYS A 1 82 ? -15.569 4.363 6.381 1.00 91.50 82 LYS A C 1
ATOM 639 O O . LYS A 1 82 ? -15.239 4.496 5.210 1.00 91.50 82 LYS A O 1
ATOM 644 N N . ILE A 1 83 ? -14.742 3.956 7.342 1.00 92.81 83 ILE A N 1
ATOM 645 C CA . ILE A 1 83 ? -13.323 3.670 7.105 1.00 92.81 83 ILE A CA 1
ATOM 646 C C . ILE A 1 83 ? -13.189 2.485 6.157 1.00 92.81 83 ILE A C 1
ATOM 648 O O . ILE A 1 83 ? -12.543 2.611 5.123 1.00 92.81 83 ILE A O 1
ATOM 652 N N . ARG A 1 84 ? -13.907 1.385 6.424 1.00 94.56 84 ARG A N 1
ATOM 653 C CA . ARG A 1 84 ? -13.906 0.210 5.547 1.00 94.56 84 ARG A CA 1
ATOM 654 C C . ARG A 1 84 ? -14.219 0.560 4.096 1.00 94.56 84 ARG A C 1
ATOM 656 O O . ARG A 1 84 ? -13.513 0.105 3.206 1.00 94.56 84 ARG A O 1
ATOM 663 N N . ASN A 1 85 ? -15.254 1.363 3.853 1.00 95.94 85 ASN A N 1
ATOM 664 C CA . ASN A 1 85 ? -15.622 1.755 2.493 1.00 95.94 85 ASN A CA 1
ATOM 665 C C . ASN A 1 85 ? -14.511 2.557 1.805 1.00 95.94 85 ASN A C 1
ATOM 667 O O . ASN A 1 85 ? -14.221 2.305 0.639 1.00 95.94 85 ASN A O 1
ATOM 671 N N . SER A 1 86 ? -13.888 3.503 2.512 1.00 95.38 86 SER A N 1
ATOM 672 C CA . SER A 1 86 ? -12.788 4.300 1.961 1.00 95.38 86 SER A CA 1
ATOM 673 C C . SER A 1 86 ? -11.581 3.435 1.607 1.00 95.38 86 SER A C 1
ATOM 675 O O . SER A 1 86 ? -11.071 3.528 0.494 1.00 95.38 86 SER A O 1
ATOM 677 N N . ILE A 1 87 ? -11.163 2.564 2.523 1.00 97.31 87 ILE A N 1
ATOM 678 C CA . ILE A 1 87 ? -9.946 1.769 2.350 1.00 97.31 87 ILE A CA 1
ATOM 679 C C . ILE A 1 87 ? -10.129 0.647 1.330 1.00 97.31 87 ILE A C 1
ATOM 681 O O . ILE A 1 87 ? -9.262 0.449 0.493 1.00 97.31 87 ILE A O 1
ATOM 685 N N . VAL A 1 88 ? -11.284 -0.028 1.301 1.00 97.25 88 VAL A N 1
ATOM 686 C CA . VAL A 1 88 ? -11.569 -1.035 0.261 1.00 97.25 88 VAL A CA 1
ATOM 687 C C . VAL A 1 88 ? -11.567 -0.409 -1.135 1.00 97.25 88 VAL A C 1
ATOM 689 O O . VAL A 1 88 ? -11.108 -1.031 -2.092 1.00 97.25 88 VAL A O 1
ATOM 692 N N . ASN A 1 89 ? -12.069 0.822 -1.272 1.00 97.12 89 ASN A N 1
ATOM 693 C CA . ASN A 1 89 ? -12.007 1.532 -2.546 1.00 97.12 89 ASN A CA 1
ATOM 694 C C . ASN A 1 89 ? -10.564 1.856 -2.943 1.00 97.12 89 ASN A C 1
ATOM 696 O O . ASN A 1 89 ? -10.217 1.678 -4.109 1.00 97.12 89 ASN A O 1
ATOM 700 N N . LEU A 1 90 ? -9.737 2.291 -1.990 1.00 97.00 90 LEU A N 1
ATOM 701 C CA . LEU A 1 90 ? -8.318 2.554 -2.218 1.00 97.00 90 LEU A CA 1
ATOM 702 C C . LEU A 1 90 ? -7.577 1.269 -2.632 1.00 97.00 90 LEU A C 1
ATOM 704 O O . LEU A 1 90 ? -7.016 1.228 -3.724 1.00 97.00 90 LEU A O 1
ATOM 708 N N . ALA A 1 91 ? -7.739 0.182 -1.875 1.00 97.94 91 ALA A N 1
ATOM 709 C CA . ALA A 1 91 ? -7.141 -1.119 -2.177 1.00 97.94 91 ALA A CA 1
ATOM 710 C C . ALA A 1 91 ? -7.565 -1.710 -3.508 1.00 97.94 91 ALA A C 1
ATOM 712 O O . ALA A 1 91 ? -6.774 -2.369 -4.186 1.00 97.94 91 ALA A O 1
ATOM 713 N N . ARG A 1 92 ? -8.791 -1.432 -3.951 1.00 98.31 92 ARG A N 1
ATOM 714 C CA . ARG A 1 92 ? -9.224 -1.807 -5.296 1.00 98.31 92 ARG A CA 1
ATOM 715 C C . ARG A 1 92 ? -8.437 -1.064 -6.376 1.00 98.31 92 ARG A C 1
ATOM 717 O O . ARG A 1 92 ? -8.082 -1.673 -7.382 1.00 98.31 92 ARG A O 1
ATOM 724 N N . VAL A 1 93 ? -8.176 0.230 -6.194 1.00 97.94 93 VAL A N 1
ATOM 725 C CA . VAL A 1 93 ? -7.379 1.023 -7.143 1.00 97.94 93 VAL A CA 1
ATOM 726 C C . VAL A 1 93 ? -5.924 0.549 -7.145 1.00 97.94 93 VAL A C 1
ATOM 728 O O . VAL A 1 93 ? -5.392 0.288 -8.224 1.00 97.94 93 VAL A O 1
ATOM 731 N N . SER A 1 94 ? -5.321 0.347 -5.972 1.00 98.50 94 SER A N 1
ATOM 732 C CA . SER A 1 94 ? -3.956 -0.185 -5.828 1.00 98.50 94 SER A CA 1
ATOM 733 C C . SER A 1 94 ? -3.828 -1.586 -6.447 1.00 98.50 94 SER A C 1
ATOM 735 O O . SER A 1 94 ? -2.907 -1.849 -7.220 1.00 98.50 94 SER A O 1
ATOM 737 N N . SER A 1 95 ? -4.817 -2.462 -6.242 1.00 98.62 95 SER A N 1
ATOM 738 C CA . SER A 1 95 ? -4.869 -3.794 -6.870 1.00 98.62 95 SER A CA 1
ATOM 739 C C . SER A 1 95 ? -4.989 -3.730 -8.396 1.00 98.62 95 SER A C 1
ATOM 741 O O . SER A 1 95 ? -4.326 -4.491 -9.102 1.00 98.62 95 SER A O 1
ATOM 743 N N . ASN A 1 96 ? -5.806 -2.813 -8.928 1.00 98.44 96 ASN A N 1
ATOM 744 C CA . ASN A 1 96 ? -5.893 -2.592 -10.373 1.00 98.44 96 ASN A CA 1
ATOM 745 C C . ASN A 1 96 ? -4.548 -2.111 -10.941 1.00 98.44 96 ASN A C 1
ATOM 747 O O . ASN A 1 96 ? -4.143 -2.562 -12.011 1.00 98.44 96 ASN A O 1
ATOM 751 N N . ALA A 1 97 ? -3.846 -1.224 -10.230 1.00 98.19 97 ALA A N 1
ATOM 752 C CA . ALA A 1 97 ? -2.514 -0.774 -10.624 1.00 98.19 97 ALA A CA 1
ATOM 753 C C . ALA A 1 97 ? -1.514 -1.940 -10.636 1.00 98.19 97 ALA A C 1
ATOM 755 O O . ALA A 1 97 ? -0.840 -2.142 -11.645 1.00 98.19 97 ALA A O 1
ATOM 756 N N . LEU A 1 98 ? -1.481 -2.762 -9.581 1.00 98.62 98 LEU A N 1
ATOM 757 C CA . LEU A 1 98 ? -0.619 -3.946 -9.513 1.00 98.62 98 LEU A CA 1
ATOM 758 C C . LEU A 1 98 ? -0.902 -4.923 -10.660 1.00 98.62 98 LEU A C 1
ATOM 760 O O . LEU A 1 98 ? 0.030 -5.430 -11.285 1.00 98.62 98 LEU A O 1
ATOM 764 N N . TYR A 1 99 ? -2.179 -5.146 -10.990 1.00 98.50 99 TYR A N 1
ATOM 765 C CA . TYR A 1 99 ? -2.563 -5.954 -12.147 1.00 98.50 99 TYR A CA 1
ATOM 766 C C . TYR A 1 99 ? -1.953 -5.412 -13.444 1.00 98.50 99 TYR A C 1
ATOM 768 O O . TYR A 1 99 ? -1.355 -6.178 -14.198 1.00 98.50 99 TYR A O 1
ATOM 776 N N . LEU A 1 100 ? -2.056 -4.105 -13.698 1.00 97.50 100 LEU A N 1
ATOM 777 C CA . LEU A 1 100 ? -1.482 -3.487 -14.896 1.00 97.50 100 LEU A CA 1
ATOM 778 C C . LEU A 1 100 ? 0.047 -3.600 -14.918 1.00 97.50 100 LEU A C 1
ATOM 780 O O . LEU A 1 100 ? 0.611 -3.947 -15.953 1.00 97.50 100 LEU A O 1
ATOM 784 N N . ILE A 1 101 ? 0.709 -3.370 -13.780 1.00 97.50 101 ILE A N 1
ATOM 785 C CA . ILE A 1 101 ? 2.168 -3.492 -13.643 1.00 97.50 101 ILE A CA 1
ATOM 786 C C . ILE A 1 101 ? 2.625 -4.919 -13.969 1.00 97.50 101 ILE A C 1
ATOM 788 O O . ILE A 1 101 ? 3.589 -5.098 -14.710 1.00 97.50 101 ILE A O 1
ATOM 792 N N . ASN A 1 102 ? 1.898 -5.935 -13.494 1.00 9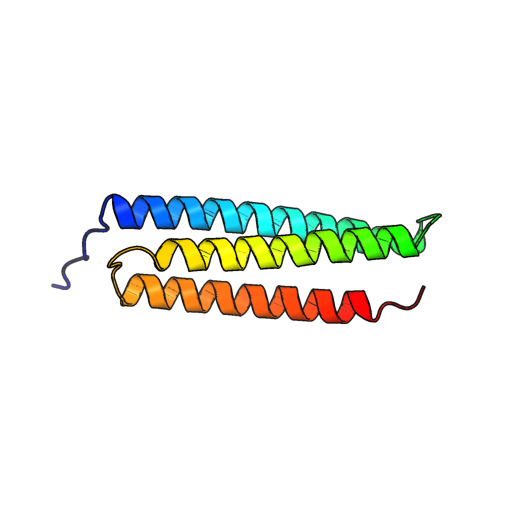7.00 102 ASN A N 1
ATOM 793 C CA . ASN A 1 102 ? 2.191 -7.346 -13.773 1.00 97.00 102 ASN A CA 1
ATOM 794 C C . ASN A 1 102 ? 2.081 -7.724 -15.258 1.00 97.00 102 ASN A C 1
ATOM 796 O O . ASN A 1 102 ? 2.601 -8.763 -15.656 1.00 97.00 102 ASN A O 1
ATOM 800 N N . HIS A 1 103 ? 1.419 -6.899 -16.072 1.00 96.12 103 HIS A N 1
ATOM 801 C CA . HIS A 1 103 ? 1.261 -7.110 -17.512 1.00 96.12 103 HIS A CA 1
ATOM 802 C C . HIS A 1 103 ? 2.099 -6.133 -18.351 1.00 96.12 103 HIS A C 1
ATOM 804 O O . HIS A 1 103 ? 1.943 -6.080 -19.573 1.00 96.12 103 HIS A O 1
ATOM 810 N N . LEU A 1 104 ? 3.010 -5.371 -17.732 1.00 90.75 104 LEU A N 1
ATOM 811 C CA . LEU A 1 104 ? 3.986 -4.571 -18.466 1.00 90.75 104 LEU A CA 1
ATOM 812 C C . LEU A 1 104 ? 5.011 -5.489 -19.142 1.00 90.75 104 LEU A C 1
ATOM 814 O O . LEU A 1 104 ? 5.830 -6.134 -18.491 1.00 90.75 104 LEU A O 1
ATOM 818 N N . SER A 1 105 ? 4.990 -5.516 -20.471 1.00 78.94 105 SER A N 1
ATOM 819 C CA . SER A 1 105 ? 6.007 -6.173 -21.292 1.00 78.94 105 SER A CA 1
ATOM 820 C C . SER A 1 105 ? 7.150 -5.199 -21.598 1.00 78.94 105 SER A C 1
ATOM 822 O O . SER A 1 105 ? 6.904 -4.157 -22.214 1.00 78.94 105 SER A O 1
ATOM 824 N N . VAL A 1 106 ? 8.385 -5.529 -21.195 1.00 74.06 106 VAL A N 1
ATOM 825 C CA . VAL A 1 106 ? 9.597 -4.708 -21.420 1.00 74.06 106 VAL A CA 1
ATOM 826 C C . VAL A 1 106 ? 10.799 -5.484 -21.924 1.00 74.06 106 VAL A C 1
ATOM 828 O O . VAL A 1 106 ? 10.931 -6.682 -21.584 1.00 74.06 106 VAL A O 1
#

Radius of gyration: 17.37 Å; chains: 1; bounding box: 50×25×45 Å

Organism: Ambrosia artemisiifolia (NCBI:txid4212)

pLDDT: mean 92.03, std 11.21, range [33.5, 98.81]